Protein AF-A0A2W4HWI7-F1 (afdb_monomer)

pLDDT: mean 73.19, std 20.74, range [32.53, 96.69]

Foldseek 3Di:
DDDPPPDDDDDDDDDPDPDDDPDDDPDDPVVVVVVVVVVVQLVVQLVVLLVVLVVVLPADPLLVLLVVVQVVQDDPQKGFDALVVSCVVVVHDSVSSVVSVVSCVVSQQWPPDFDQDPVRTTMIGGRCVSSVVSVVVVQVVCCVVPNDDCPPPDD

Mean predicted aligned error: 14.04 Å

Radius of gyration: 21.58 Å; Cα contacts (8 Å, |Δi|>4): 115; chains: 1; bounding box: 58×55×55 Å

Sequence (155 aa):
MQLDGQWRYDATVEKKTGTLQKSKVDLPQRDLSHMISSKWREVMDGKHFFFKHVVKSNLTGEQLRVLMCMLTTEMDGVIGIKQREIAEMLTIPESNVSRSIKALIEAGLLSKKEEKGFDGRPIWHIDPIFGKQARDEVEAMYEKFHGKPSSDRKK

Nearest PDB structures (foldseek):
  3s2w-assembly4_H  TM=5.126E-01  e=3.117E-04  Methanosarcina mazei Go1
  5loo-assembly6_G  TM=5.672E-01  e=2.887E-03  Bacillus subtilis
  1ub9-assembly1_A-2  TM=5.078E-01  e=4.734E-03  Pyrococcus horikoshii OT3
  7dvr-assembly1_A-2  TM=4.254E-01  e=2.714E-03  Streptococcus agalactiae NEM316
  2v79-assembly1_B  TM=5.787E-01  e=2.513E-02  Bacillus subtilis

Structure (mmCIF, N/CA/C/O backbone):
data_AF-A0A2W4HWI7-F1
#
_entry.id   AF-A0A2W4HWI7-F1
#
loop_
_atom_site.group_PDB
_atom_site.id
_atom_site.type_symbol
_atom_site.label_atom_id
_atom_site.label_alt_id
_atom_site.label_comp_id
_atom_site.label_asym_id
_atom_site.label_entity_id
_atom_site.label_seq_id
_atom_site.pdbx_PDB_ins_code
_atom_site.Cartn_x
_atom_site.Cartn_y
_atom_site.Cartn_z
_atom_site.occupancy
_atom_site.B_iso_or_equiv
_atom_site.auth_seq_id
_atom_site.auth_comp_id
_atom_site.auth_asym_id
_atom_site.auth_atom_id
_atom_site.pdbx_PDB_model_num
ATOM 1 N N . MET A 1 1 ? -21.580 10.222 -41.407 1.00 33.16 1 MET A N 1
ATOM 2 C CA . MET A 1 1 ? -21.402 11.292 -40.406 1.00 33.16 1 MET A CA 1
ATOM 3 C C . MET A 1 1 ? -20.069 11.021 -39.715 1.00 33.16 1 MET A C 1
ATOM 5 O O . MET A 1 1 ? -20.002 10.147 -38.863 1.00 33.16 1 MET A O 1
ATOM 9 N N . GLN A 1 2 ? -18.990 11.620 -40.225 1.00 32.66 2 GLN A N 1
ATOM 10 C CA . GLN A 1 2 ? -17.629 11.499 -39.686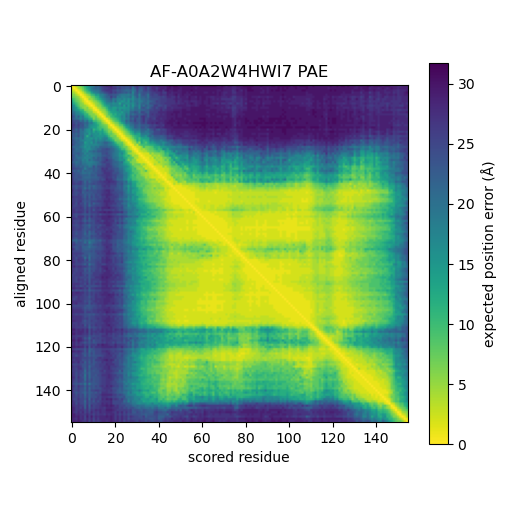 1.00 32.66 2 GLN A CA 1
ATOM 11 C C . GLN A 1 2 ? -17.470 12.518 -38.554 1.00 32.66 2 GLN A C 1
ATOM 13 O O . GLN A 1 2 ? -17.822 13.682 -38.727 1.00 32.66 2 GLN A O 1
ATOM 18 N N . LEU A 1 3 ? -17.010 12.066 -37.389 1.00 34.84 3 LEU A N 1
ATOM 19 C CA . LEU A 1 3 ? -16.646 12.930 -36.271 1.00 34.84 3 LEU A CA 1
ATOM 20 C C . LEU A 1 3 ? -15.140 13.192 -36.358 1.00 34.84 3 LEU A C 1
ATOM 22 O O . LEU A 1 3 ? -14.336 12.350 -35.959 1.00 34.84 3 LEU A O 1
ATOM 26 N N . ASP A 1 4 ? -14.774 14.351 -36.899 1.00 37.22 4 ASP A N 1
ATOM 27 C CA . ASP A 1 4 ? -13.395 14.840 -36.953 1.00 37.22 4 ASP A CA 1
ATOM 28 C C . ASP A 1 4 ? -12.964 15.288 -35.546 1.00 37.22 4 ASP A C 1
ATOM 30 O O . ASP A 1 4 ? -13.151 16.431 -35.128 1.00 37.22 4 ASP A O 1
ATOM 34 N N . GLY A 1 5 ? -12.440 14.342 -34.765 1.00 40.28 5 GLY A N 1
ATOM 35 C CA . GLY A 1 5 ? -11.990 14.548 -33.388 1.00 40.28 5 GLY A CA 1
ATOM 36 C C . GLY A 1 5 ? -10.673 15.321 -33.299 1.00 40.28 5 GLY A C 1
ATOM 37 O O . GLY A 1 5 ? -9.627 14.741 -33.009 1.00 40.28 5 GLY A O 1
ATOM 38 N N . GLN A 1 6 ? -10.717 16.634 -33.526 1.00 36.00 6 GLN A N 1
ATOM 39 C CA . GLN A 1 6 ? -9.596 17.540 -33.276 1.00 36.00 6 GLN A CA 1
ATOM 40 C C . GLN A 1 6 ? -9.607 17.969 -31.798 1.00 36.00 6 GLN A C 1
ATOM 42 O O . GLN A 1 6 ? -10.258 18.940 -31.416 1.00 36.00 6 GLN A O 1
ATOM 47 N N . TRP A 1 7 ? -8.900 17.229 -30.942 1.00 38.59 7 TRP A N 1
ATOM 48 C CA . TRP A 1 7 ? -8.742 17.585 -29.528 1.00 38.59 7 TRP A CA 1
ATOM 49 C C . TRP A 1 7 ? -7.820 18.805 -29.392 1.00 38.59 7 TRP A C 1
ATOM 51 O O . TRP A 1 7 ? -6.637 18.741 -29.723 1.00 38.59 7 TRP A O 1
ATOM 61 N N . ARG A 1 8 ? -8.366 19.931 -28.918 1.00 32.53 8 ARG A N 1
ATOM 62 C CA . ARG A 1 8 ? -7.614 21.153 -28.596 1.00 32.53 8 ARG A CA 1
ATOM 63 C C . ARG A 1 8 ? -7.339 21.192 -27.094 1.00 32.53 8 ARG A C 1
ATOM 65 O O . ARG A 1 8 ? -8.279 21.196 -26.309 1.00 32.53 8 ARG A O 1
ATOM 72 N N . TYR A 1 9 ? -6.067 21.247 -26.711 1.00 37.50 9 TYR A N 1
ATOM 73 C CA . TYR A 1 9 ? -5.649 21.548 -25.342 1.00 37.50 9 TYR A CA 1
ATOM 74 C C . TYR A 1 9 ? -5.173 23.002 -25.267 1.00 37.50 9 TYR A C 1
ATOM 76 O O . TYR A 1 9 ? -4.246 23.381 -25.981 1.00 37.50 9 TYR A O 1
ATOM 84 N N . ASP A 1 10 ? -5.783 23.799 -24.388 1.00 33.47 10 ASP A N 1
ATOM 85 C CA . ASP A 1 10 ? -5.273 25.116 -24.000 1.00 33.47 10 ASP A CA 1
ATOM 86 C C . ASP A 1 10 ? -4.319 24.935 -22.810 1.00 33.47 10 ASP A C 1
ATOM 88 O O . ASP A 1 10 ? -4.744 24.736 -21.674 1.00 33.47 10 ASP A O 1
ATOM 92 N N . ALA A 1 11 ? -3.012 24.969 -23.071 1.00 37.19 11 ALA A N 1
ATOM 93 C CA . ALA A 1 11 ? -2.002 25.022 -22.019 1.00 37.19 11 ALA A CA 1
ATOM 94 C C . ALA A 1 11 ? -1.628 26.486 -21.745 1.00 37.19 11 ALA A C 1
ATOM 96 O O . ALA A 1 11 ? -1.045 27.161 -22.596 1.00 37.19 11 ALA A O 1
ATOM 97 N N . THR A 1 12 ? -1.947 26.983 -20.550 1.00 33.75 12 THR A N 1
ATOM 98 C CA . THR A 1 12 ? -1.540 28.320 -20.100 1.00 33.75 12 THR A CA 1
ATOM 99 C C . THR A 1 12 ? -0.164 28.227 -19.446 1.00 33.75 12 THR A C 1
ATOM 101 O O . THR A 1 12 ? -0.025 27.668 -18.362 1.00 33.75 12 THR A O 1
ATOM 104 N N . VAL A 1 13 ? 0.867 28.766 -20.100 1.00 40.75 13 VAL A N 1
ATOM 105 C CA . VAL A 1 13 ? 2.207 28.908 -19.509 1.00 40.75 13 VAL A CA 1
ATOM 106 C C . VAL A 1 13 ? 2.380 30.351 -19.052 1.00 40.75 13 VAL A C 1
ATOM 108 O O . VAL A 1 13 ? 2.496 31.262 -19.871 1.00 40.75 13 VAL A O 1
ATOM 111 N N . GLU A 1 14 ? 2.399 30.565 -17.740 1.00 33.00 14 GLU A N 1
ATOM 112 C CA . GLU A 1 14 ? 2.644 31.876 -17.141 1.00 33.00 14 GLU A CA 1
ATOM 113 C C . GLU A 1 14 ? 4.160 32.127 -17.050 1.00 33.00 14 GLU A C 1
ATOM 115 O O . GLU A 1 14 ? 4.883 31.440 -16.327 1.00 33.00 14 GLU A O 1
ATOM 120 N N . LYS A 1 15 ? 4.675 33.098 -17.816 1.00 41.22 15 LYS A N 1
ATOM 121 C CA . LYS A 1 15 ? 6.062 33.572 -17.683 1.00 41.22 15 LYS A CA 1
ATOM 122 C C . LYS A 1 15 ? 6.098 34.809 -16.786 1.00 41.22 15 LYS A C 1
ATOM 124 O O . LYS A 1 15 ? 5.313 35.738 -16.968 1.00 41.22 15 LYS A O 1
ATOM 129 N N . LYS A 1 16 ? 7.060 34.837 -15.854 1.00 45.78 16 LYS A N 1
ATOM 130 C CA . LYS A 1 16 ? 7.414 35.981 -14.992 1.00 45.78 16 LYS A CA 1
ATOM 131 C C . LYS A 1 16 ? 7.967 37.154 -15.817 1.00 45.78 16 LYS A C 1
ATOM 133 O O . LYS A 1 16 ? 9.165 37.387 -15.784 1.00 45.78 16 LYS A O 1
ATOM 138 N N . THR A 1 17 ? 7.104 37.840 -16.563 1.00 44.78 17 THR A N 1
ATOM 139 C CA . THR A 1 17 ? 7.253 39.211 -17.097 1.00 44.78 17 THR A CA 1
ATOM 140 C C . THR A 1 17 ? 6.068 39.521 -18.022 1.00 44.78 17 THR A C 1
ATOM 142 O O . THR A 1 17 ? 6.206 39.626 -19.233 1.00 44.78 17 THR A O 1
ATOM 145 N N . GLY A 1 18 ? 4.870 39.631 -17.442 1.00 43.84 18 GLY A N 1
ATOM 146 C CA . GLY A 1 18 ? 3.797 40.549 -17.859 1.00 43.84 18 GLY A CA 1
ATOM 147 C C . GLY A 1 18 ? 3.446 40.743 -19.343 1.00 43.84 18 GLY A C 1
ATOM 148 O O . GLY A 1 18 ? 2.964 41.819 -19.675 1.00 43.84 18 GLY A O 1
ATOM 149 N N . THR A 1 19 ? 3.655 39.775 -20.241 1.00 37.00 19 THR A N 1
ATOM 150 C CA . THR A 1 19 ? 3.184 39.869 -21.635 1.00 37.00 19 THR A CA 1
ATOM 151 C C . THR A 1 19 ? 2.697 38.505 -22.124 1.00 37.00 19 THR A C 1
ATOM 153 O O . THR A 1 19 ? 3.481 37.581 -22.330 1.00 37.00 19 THR A O 1
ATOM 156 N N . LEU A 1 20 ? 1.378 38.375 -22.297 1.00 37.22 20 LEU A N 1
ATOM 157 C CA . LEU A 1 20 ? 0.714 37.193 -22.851 1.00 37.22 20 LEU A CA 1
ATOM 158 C C . LEU A 1 20 ? 0.946 37.122 -24.369 1.00 37.22 20 LEU A C 1
ATOM 160 O O . LEU A 1 20 ? 0.283 37.814 -25.138 1.00 37.22 20 LEU A O 1
ATOM 164 N N . GLN A 1 21 ? 1.848 36.246 -24.812 1.00 37.44 21 GLN A N 1
ATOM 165 C CA . GLN A 1 21 ? 1.889 35.781 -26.200 1.00 37.44 21 GLN A CA 1
ATOM 166 C C . GLN A 1 21 ? 1.320 34.362 -26.273 1.00 37.44 21 GLN A C 1
ATOM 168 O O . GLN A 1 21 ? 1.911 33.415 -25.759 1.00 37.44 21 GLN A O 1
ATOM 173 N N . LYS A 1 22 ? 0.169 34.208 -26.938 1.00 38.44 22 LYS A N 1
ATOM 174 C CA . LYS A 1 22 ? -0.357 32.900 -27.347 1.00 38.44 22 LYS A CA 1
ATOM 175 C C . LYS A 1 22 ? 0.466 32.396 -28.535 1.00 38.44 22 LYS A C 1
ATOM 177 O O . LYS A 1 22 ? 0.146 32.700 -29.681 1.00 38.44 22 LYS A O 1
ATOM 182 N N . SER A 1 23 ? 1.535 31.650 -28.279 1.00 39.84 23 SER A N 1
ATOM 183 C CA . SER A 1 23 ? 2.237 30.913 -29.333 1.00 39.84 23 SER A CA 1
ATOM 184 C C . SER A 1 23 ? 1.520 29.590 -29.592 1.00 39.84 23 SER A C 1
ATOM 186 O O . SER A 1 23 ? 1.448 28.729 -28.717 1.00 39.84 23 SER A O 1
ATOM 188 N N . LYS A 1 24 ? 0.979 29.453 -30.802 1.00 40.06 24 LYS A N 1
ATOM 189 C CA . LYS A 1 24 ? 0.305 28.259 -31.312 1.00 40.06 24 LYS A CA 1
ATOM 190 C C . LYS A 1 24 ? 1.381 27.235 -31.686 1.00 40.06 24 LYS A C 1
ATOM 192 O O . LYS A 1 24 ? 2.076 27.418 -32.679 1.00 40.06 24 LYS A O 1
ATOM 197 N N . VAL A 1 25 ? 1.588 26.228 -30.843 1.00 46.06 25 VAL A N 1
ATOM 198 C CA . VAL A 1 25 ? 2.539 25.143 -31.117 1.00 46.06 25 VAL A CA 1
ATOM 199 C C . VAL A 1 25 ? 1.748 23.977 -31.704 1.00 46.06 25 VAL A C 1
ATOM 201 O O . VAL A 1 25 ? 1.085 23.249 -30.971 1.00 46.06 25 VAL A O 1
ATOM 204 N N . ASP A 1 26 ? 1.786 23.826 -33.028 1.00 45.47 26 ASP A N 1
ATOM 205 C CA . ASP A 1 26 ? 1.240 22.654 -33.717 1.00 45.47 26 ASP A CA 1
ATOM 206 C C . ASP A 1 26 ? 2.212 21.478 -33.531 1.00 45.47 26 ASP A C 1
ATOM 208 O O . ASP A 1 26 ? 3.169 21.304 -34.285 1.00 45.47 26 ASP A O 1
ATOM 212 N N . LEU A 1 27 ? 1.995 20.686 -32.478 1.00 45.41 27 LEU A N 1
ATOM 213 C CA . LEU A 1 27 ? 2.684 19.409 -32.293 1.00 45.41 27 LEU A CA 1
ATOM 214 C C . LEU A 1 27 ? 2.060 18.362 -33.232 1.00 45.41 27 LEU A C 1
ATOM 216 O O . LEU A 1 27 ? 0.844 18.149 -33.180 1.00 45.41 27 LEU A O 1
ATOM 220 N N . PRO A 1 28 ? 2.847 17.689 -34.090 1.00 48.38 28 PRO A N 1
ATOM 221 C CA . PRO A 1 28 ? 2.316 16.697 -35.012 1.00 48.38 28 PRO A CA 1
ATOM 222 C C . PRO A 1 28 ? 1.719 15.512 -34.240 1.00 48.38 28 PRO A C 1
ATOM 224 O O . PRO A 1 28 ? 2.315 14.974 -33.313 1.00 48.38 28 PRO A O 1
ATOM 227 N N . GLN A 1 29 ? 0.537 15.059 -34.659 1.00 52.00 29 GLN A N 1
ATOM 228 C CA . GLN A 1 29 ? -0.279 14.036 -33.983 1.00 52.00 29 GLN A CA 1
ATOM 229 C C . GLN A 1 29 ? 0.453 12.698 -33.716 1.00 52.00 29 GLN A C 1
ATOM 231 O O . GLN A 1 29 ? 0.077 11.956 -32.808 1.00 52.00 29 GLN A O 1
ATOM 236 N N . ARG A 1 30 ? 1.534 12.406 -34.458 1.00 46.91 30 ARG A N 1
ATOM 237 C CA . ARG A 1 30 ? 2.420 11.251 -34.219 1.00 46.91 30 ARG A CA 1
ATOM 238 C C . ARG A 1 30 ? 3.203 11.360 -32.904 1.00 46.91 30 ARG A C 1
ATOM 240 O O . ARG A 1 30 ? 3.322 10.354 -32.210 1.00 46.91 30 ARG A O 1
ATOM 247 N N . ASP A 1 31 ? 3.657 12.553 -32.525 1.00 55.84 31 ASP A N 1
ATOM 248 C CA . ASP A 1 31 ? 4.412 12.764 -31.281 1.00 55.84 31 ASP A CA 1
ATOM 249 C C . ASP A 1 31 ? 3.521 12.614 -30.047 1.00 55.84 31 ASP A C 1
ATOM 251 O O . ASP A 1 31 ? 3.928 12.016 -29.052 1.00 55.84 31 ASP A O 1
ATOM 255 N N . LEU A 1 32 ? 2.262 13.056 -30.131 1.00 52.12 32 LEU A N 1
ATOM 256 C CA . LEU A 1 32 ? 1.283 12.847 -29.063 1.00 52.12 32 LEU A CA 1
ATOM 257 C C . LEU A 1 32 ? 0.966 11.360 -28.877 1.00 52.12 32 LEU A C 1
ATOM 259 O O . LEU A 1 32 ? 0.907 10.892 -27.746 1.00 52.12 32 LEU A O 1
ATOM 263 N N . SER A 1 33 ? 0.823 10.595 -29.964 1.00 57.16 33 SER A N 1
ATOM 264 C CA . SER A 1 33 ? 0.572 9.150 -29.880 1.00 57.16 33 SER A CA 1
ATOM 265 C C . SER A 1 33 ? 1.745 8.389 -29.254 1.00 57.16 33 SER A C 1
ATOM 267 O O . SER A 1 33 ? 1.524 7.481 -28.453 1.00 57.16 33 SER A O 1
ATOM 269 N N . HIS A 1 34 ? 2.985 8.757 -29.588 1.00 58.22 34 HIS A N 1
ATOM 270 C CA . HIS A 1 34 ? 4.178 8.157 -28.988 1.00 58.22 34 HIS A CA 1
ATOM 271 C C . HIS A 1 34 ? 4.334 8.537 -27.513 1.00 58.22 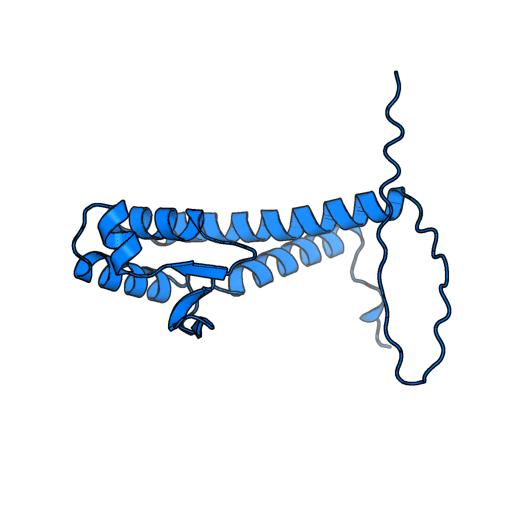34 HIS 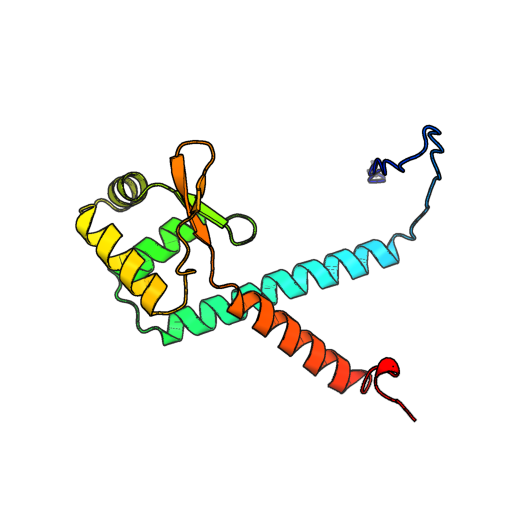A C 1
ATOM 273 O O . HIS A 1 34 ? 4.606 7.663 -26.695 1.00 58.22 34 HIS A O 1
ATOM 279 N N . MET A 1 35 ? 4.098 9.803 -27.162 1.00 55.66 35 MET A N 1
ATOM 280 C CA . MET A 1 35 ? 4.168 10.293 -25.783 1.00 55.66 35 MET A CA 1
ATOM 281 C C . MET A 1 35 ? 3.068 9.700 -24.892 1.00 55.66 35 MET A C 1
ATOM 283 O O . MET A 1 35 ? 3.300 9.363 -23.733 1.00 55.66 35 MET A O 1
ATOM 287 N N . ILE A 1 36 ? 1.862 9.531 -25.435 1.00 60.62 36 ILE A N 1
ATOM 288 C CA . ILE A 1 36 ? 0.765 8.845 -24.752 1.00 60.62 36 ILE A CA 1
ATOM 289 C C . ILE A 1 36 ? 1.134 7.364 -24.583 1.00 60.62 36 ILE A C 1
ATOM 291 O O . ILE A 1 36 ? 1.060 6.842 -23.474 1.00 60.62 36 ILE A O 1
ATOM 295 N N . SER A 1 37 ? 1.621 6.698 -25.635 1.00 62.81 37 SER A N 1
ATOM 296 C CA . SER A 1 37 ? 2.030 5.289 -25.565 1.00 62.81 37 SER A CA 1
ATOM 297 C C . SER A 1 37 ? 3.187 5.029 -24.596 1.00 62.81 37 SER A C 1
ATOM 299 O O . SER A 1 37 ? 3.201 3.962 -23.980 1.00 62.81 37 SER A O 1
ATOM 301 N N . SER A 1 38 ? 4.154 5.940 -24.470 1.00 64.00 38 SER A N 1
ATOM 302 C CA . SER A 1 38 ? 5.269 5.792 -23.529 1.00 64.00 38 SER A CA 1
ATOM 303 C C . SER A 1 38 ? 4.808 5.992 -22.088 1.00 64.00 38 SER A C 1
ATOM 305 O O . SER A 1 38 ? 5.132 5.172 -21.232 1.00 64.00 38 SER A O 1
ATOM 307 N N . LYS A 1 39 ? 3.964 7.000 -21.834 1.00 61.47 39 LYS A N 1
ATOM 308 C CA . LYS A 1 39 ? 3.393 7.254 -20.506 1.00 61.47 39 LYS A CA 1
ATOM 309 C C . LYS A 1 39 ? 2.499 6.106 -20.026 1.00 61.47 39 LYS A C 1
ATOM 311 O O . LYS A 1 39 ? 2.605 5.691 -18.877 1.00 61.47 39 LYS A O 1
ATOM 316 N N . TRP A 1 40 ? 1.651 5.552 -20.897 1.00 62.25 40 TRP A N 1
ATOM 317 C CA . TRP A 1 40 ? 0.833 4.381 -20.549 1.00 62.25 40 TRP A CA 1
ATOM 318 C C . TRP A 1 40 ? 1.679 3.137 -20.275 1.00 62.25 40 TRP A C 1
ATOM 320 O O . TRP A 1 40 ? 1.314 2.342 -19.414 1.00 62.25 40 TRP A O 1
ATOM 330 N N . ARG A 1 41 ? 2.811 2.976 -20.968 1.00 62.66 41 ARG A N 1
ATOM 331 C CA . ARG A 1 41 ? 3.737 1.864 -20.736 1.00 62.66 41 ARG A CA 1
ATOM 332 C C . ARG A 1 41 ? 4.409 1.970 -19.366 1.00 62.66 41 ARG A C 1
ATOM 334 O O . ARG A 1 41 ? 4.316 1.024 -18.600 1.00 62.66 41 ARG A O 1
ATOM 341 N N . GLU A 1 42 ? 4.945 3.137 -19.007 1.00 65.00 42 GLU A N 1
ATOM 342 C CA . GLU A 1 42 ? 5.560 3.369 -17.686 1.00 65.00 42 GLU A CA 1
ATOM 343 C C . GLU A 1 42 ? 4.578 3.094 -16.529 1.00 65.00 42 GLU A C 1
ATOM 345 O O . GLU A 1 42 ? 4.921 2.419 -15.556 1.00 65.00 42 GLU A O 1
ATOM 350 N N . VAL A 1 43 ? 3.325 3.550 -16.659 1.00 64.81 43 VAL A N 1
ATOM 351 C CA . VAL A 1 43 ? 2.271 3.302 -15.658 1.00 64.81 43 VAL A CA 1
ATOM 352 C C . VAL A 1 43 ? 1.928 1.811 -15.550 1.00 64.81 43 VAL A C 1
ATOM 354 O O . VAL A 1 43 ? 1.753 1.296 -14.444 1.00 64.81 43 VAL A O 1
ATOM 357 N N . MET A 1 44 ? 1.821 1.101 -16.676 1.00 69.69 44 MET A N 1
ATOM 358 C CA . MET A 1 44 ? 1.475 -0.327 -16.686 1.00 69.69 44 MET A CA 1
ATOM 359 C C . MET A 1 44 ? 2.627 -1.212 -16.196 1.00 69.69 44 MET A C 1
ATOM 361 O O . MET A 1 44 ? 2.376 -2.177 -15.470 1.00 69.69 44 MET A O 1
ATOM 365 N N . ASP A 1 45 ? 3.871 -0.853 -16.506 1.00 75.25 45 ASP A N 1
ATOM 366 C CA . ASP A 1 45 ? 5.063 -1.565 -16.041 1.00 75.25 45 ASP A CA 1
ATOM 367 C C . ASP A 1 45 ? 5.225 -1.403 -14.519 1.00 75.25 45 ASP A C 1
ATOM 369 O O . ASP A 1 45 ? 5.455 -2.384 -13.808 1.00 75.25 45 ASP A O 1
ATOM 373 N N . GLY A 1 46 ? 4.958 -0.211 -13.969 1.00 75.44 46 GLY A N 1
ATOM 374 C CA . GLY A 1 46 ? 4.923 0.003 -12.514 1.00 75.44 46 GLY A CA 1
ATOM 375 C C . GLY A 1 46 ? 3.905 -0.895 -11.807 1.00 75.44 46 GLY A C 1
ATOM 376 O O . GLY A 1 46 ? 4.215 -1.522 -10.788 1.00 75.44 46 GLY A O 1
ATOM 377 N N . LYS A 1 47 ? 2.706 -1.039 -12.387 1.00 79.56 47 LYS A N 1
ATOM 378 C CA . LYS A 1 47 ? 1.679 -1.963 -11.878 1.00 79.56 47 LYS A CA 1
ATOM 379 C C . LYS A 1 47 ? 2.123 -3.423 -11.983 1.00 79.56 47 LYS A C 1
ATOM 381 O O . LYS A 1 47 ? 1.849 -4.199 -11.068 1.00 79.56 47 LYS A O 1
ATOM 386 N N . HIS A 1 48 ? 2.837 -3.805 -13.044 1.00 83.81 48 HIS A N 1
ATOM 387 C CA . HIS A 1 48 ? 3.381 -5.157 -13.182 1.00 83.81 48 HIS A CA 1
ATOM 388 C C . HIS A 1 48 ? 4.336 -5.506 -12.031 1.00 83.81 48 HIS A C 1
ATOM 390 O O . HIS A 1 48 ? 4.156 -6.539 -11.377 1.00 83.81 48 HIS A O 1
ATOM 396 N N . PHE A 1 49 ? 5.309 -4.638 -11.737 1.00 86.44 49 PHE A N 1
ATOM 397 C CA . PHE A 1 49 ? 6.242 -4.840 -10.622 1.00 86.44 49 PHE A CA 1
ATOM 398 C C . PHE A 1 49 ? 5.534 -4.909 -9.275 1.00 86.44 49 PHE A C 1
ATOM 400 O O . PHE A 1 49 ? 5.817 -5.810 -8.480 1.00 86.44 49 PHE A O 1
ATOM 407 N N . PHE A 1 50 ? 4.571 -4.016 -9.059 1.00 89.62 50 PHE A N 1
ATOM 408 C CA . PHE A 1 50 ? 3.749 -4.007 -7.859 1.00 89.62 50 PHE A CA 1
ATOM 409 C C . PHE A 1 50 ? 3.021 -5.346 -7.656 1.00 89.62 50 PHE A 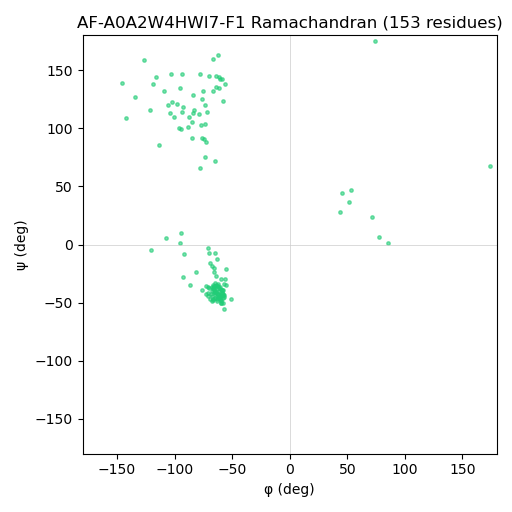C 1
ATOM 411 O O . PHE A 1 50 ? 3.220 -6.003 -6.635 1.00 89.62 50 PHE A O 1
ATOM 418 N N . PHE A 1 51 ? 2.243 -5.823 -8.635 1.00 90.12 51 PHE A N 1
ATOM 419 C CA . PHE A 1 51 ? 1.500 -7.084 -8.486 1.00 90.12 51 PHE A CA 1
ATOM 420 C C . PHE A 1 51 ? 2.420 -8.303 -8.388 1.00 90.12 51 PHE A C 1
ATOM 422 O O . PHE A 1 51 ? 2.139 -9.237 -7.633 1.00 90.12 51 PHE A O 1
ATOM 429 N N . LYS A 1 52 ? 3.555 -8.289 -9.093 1.00 90.56 52 LYS A N 1
ATOM 430 C CA . LYS A 1 52 ? 4.588 -9.320 -8.946 1.00 90.56 52 LYS A CA 1
ATOM 431 C C . LYS A 1 52 ? 5.137 -9.364 -7.520 1.00 90.56 52 LYS A C 1
ATOM 433 O O . LYS A 1 52 ? 5.429 -10.451 -7.021 1.00 90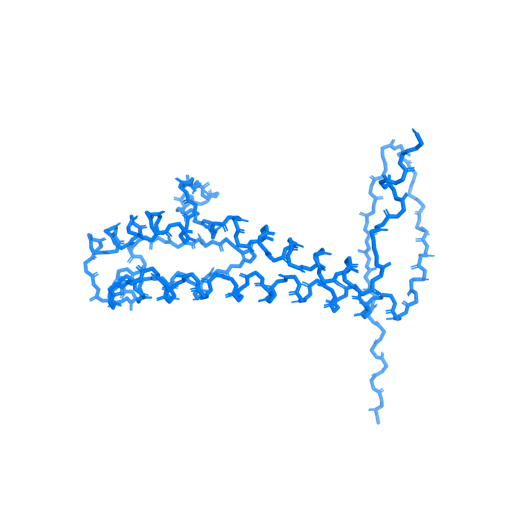.56 52 LYS A O 1
ATOM 438 N N . HIS A 1 53 ? 5.276 -8.212 -6.867 1.00 92.62 53 HIS A N 1
ATOM 439 C CA . HIS A 1 53 ? 5.681 -8.129 -5.466 1.00 92.62 53 HIS A CA 1
ATOM 440 C C . HIS A 1 53 ? 4.575 -8.615 -4.529 1.00 92.62 53 HIS A C 1
ATOM 442 O O . HIS A 1 53 ? 4.857 -9.460 -3.689 1.00 92.62 53 HIS A O 1
ATOM 448 N N . VAL A 1 54 ? 3.317 -8.214 -4.750 1.00 92.94 54 VAL A N 1
ATOM 449 C CA . VAL A 1 54 ? 2.148 -8.697 -3.981 1.00 92.94 54 VAL A CA 1
ATOM 450 C C . VAL A 1 54 ? 2.102 -10.225 -3.922 1.00 92.94 54 VAL A C 1
ATOM 452 O O . VAL A 1 54 ? 1.941 -10.795 -2.844 1.00 92.94 54 VAL A O 1
ATOM 455 N N . VAL A 1 55 ? 2.297 -10.899 -5.061 1.00 91.69 55 VAL A N 1
ATOM 456 C CA . VAL A 1 55 ? 2.314 -12.372 -5.131 1.00 91.69 55 VAL A CA 1
ATOM 457 C C . VAL A 1 55 ? 3.456 -12.970 -4.299 1.00 91.69 55 VAL A C 1
ATOM 459 O O . VAL A 1 55 ? 3.297 -14.037 -3.709 1.00 91.69 55 VAL A O 1
ATOM 462 N N . LYS A 1 56 ? 4.602 -12.287 -4.211 1.00 93.00 56 LYS A N 1
ATOM 463 C CA . LYS A 1 56 ? 5.766 -12.726 -3.424 1.00 93.00 56 LYS A CA 1
ATOM 464 C C . LYS A 1 56 ? 5.655 -12.403 -1.935 1.00 93.00 56 LYS A C 1
ATOM 466 O O . LYS A 1 56 ? 6.304 -13.073 -1.138 1.00 93.00 56 LYS A O 1
ATOM 471 N N . SER A 1 57 ? 4.853 -11.411 -1.553 1.00 90.25 57 SER A N 1
ATOM 472 C CA . SER A 1 57 ? 4.709 -10.954 -0.166 1.00 90.25 57 SER A CA 1
ATOM 473 C C . SER A 1 57 ? 3.968 -11.940 0.749 1.00 90.25 57 SER A C 1
ATOM 475 O O . SER A 1 57 ? 3.853 -11.662 1.938 1.00 90.25 57 SER A O 1
ATOM 477 N N . ASN A 1 58 ? 3.477 -13.074 0.225 1.00 91.62 58 ASN A N 1
ATOM 478 C CA . ASN A 1 58 ? 2.764 -14.123 0.969 1.00 91.62 58 ASN A CA 1
ATOM 479 C C . ASN A 1 58 ? 1.695 -13.562 1.929 1.00 91.62 58 ASN A C 1
ATOM 481 O O . ASN A 1 58 ? 1.611 -13.947 3.096 1.00 91.62 58 ASN A O 1
ATOM 485 N N . LEU A 1 59 ? 0.915 -12.597 1.432 1.00 93.69 59 LEU A N 1
ATOM 486 C CA . LEU A 1 59 ? -0.115 -11.922 2.212 1.00 93.69 59 LEU A CA 1
ATOM 487 C C . LEU A 1 59 ? -1.206 -12.907 2.635 1.00 93.69 59 LEU A C 1
ATOM 489 O O . LEU A 1 59 ? -1.603 -13.791 1.870 1.00 93.69 59 LEU A O 1
ATOM 493 N N . THR A 1 60 ? -1.758 -12.710 3.828 1.00 96.12 60 THR A N 1
ATOM 494 C CA . THR A 1 60 ? -2.967 -13.432 4.233 1.00 96.12 60 THR A CA 1
ATOM 495 C C . THR A 1 60 ? -4.159 -12.993 3.381 1.00 96.12 60 THR A C 1
ATOM 497 O O . THR A 1 60 ? -4.180 -11.894 2.820 1.00 96.12 60 THR A O 1
ATOM 500 N N . GLY A 1 61 ? -5.206 -13.821 3.320 1.00 94.69 61 GLY A N 1
ATOM 501 C CA . GLY A 1 61 ? -6.429 -13.462 2.594 1.00 94.69 61 GLY A CA 1
ATOM 502 C C . GLY A 1 61 ? -7.062 -12.156 3.090 1.00 94.69 61 GLY A C 1
ATOM 503 O O . GLY A 1 61 ? -7.593 -11.389 2.293 1.00 94.69 61 GLY A O 1
ATOM 504 N N . GLU A 1 62 ? -6.963 -11.860 4.389 1.00 96.19 62 GLU A N 1
ATOM 505 C CA . GLU A 1 62 ? -7.453 -10.599 4.961 1.00 96.19 62 GLU A CA 1
ATOM 506 C C . GLU A 1 62 ? -6.605 -9.401 4.515 1.00 96.19 62 GLU A C 1
ATOM 508 O O . GLU A 1 62 ? -7.157 -8.411 4.034 1.00 96.19 62 GLU A O 1
ATOM 513 N N . GLN A 1 63 ? -5.275 -9.514 4.584 1.00 96.56 63 GLN A N 1
ATOM 514 C CA . GLN A 1 63 ? -4.355 -8.471 4.120 1.00 96.56 63 GLN A CA 1
ATOM 515 C C . GLN A 1 63 ? -4.556 -8.169 2.633 1.00 96.56 63 GLN A C 1
ATOM 517 O O . GLN A 1 63 ? -4.590 -7.006 2.236 1.00 96.56 63 GLN A O 1
ATOM 522 N N . LEU A 1 64 ? -4.750 -9.210 1.816 1.00 96.00 64 LEU A N 1
ATOM 523 C CA . LEU A 1 64 ? -5.032 -9.066 0.392 1.00 96.00 64 LEU A CA 1
ATOM 524 C C . LEU A 1 64 ? -6.384 -8.383 0.144 1.00 96.00 64 LEU A C 1
ATOM 526 O O . LEU A 1 64 ? -6.472 -7.521 -0.726 1.00 96.00 64 LEU A O 1
ATOM 530 N N . ARG A 1 65 ? -7.433 -8.713 0.911 1.00 96.38 65 ARG A N 1
ATOM 531 C CA . ARG A 1 65 ? -8.736 -8.029 0.809 1.00 96.38 65 ARG A CA 1
ATOM 532 C C . ARG A 1 65 ? -8.624 -6.546 1.156 1.00 96.38 65 ARG A C 1
ATOM 534 O O . ARG A 1 65 ? -9.187 -5.723 0.437 1.00 96.38 65 ARG A O 1
ATOM 541 N N . VAL A 1 66 ? -7.881 -6.207 2.212 1.00 96.12 66 VAL A N 1
ATOM 542 C CA . VAL A 1 66 ? -7.601 -4.812 2.589 1.00 96.12 66 VAL A CA 1
ATOM 543 C C . VAL A 1 66 ? -6.832 -4.099 1.481 1.00 96.12 66 VAL A C 1
ATOM 545 O O . VAL A 1 66 ? -7.243 -3.017 1.069 1.00 96.12 66 VAL A O 1
ATOM 548 N N . LEU A 1 67 ? -5.789 -4.726 0.932 1.00 95.31 67 LEU A N 1
ATOM 549 C CA . LEU A 1 67 ? -5.025 -4.171 -0.184 1.00 95.31 67 LEU A CA 1
ATOM 550 C C . LEU A 1 67 ? -5.907 -3.899 -1.406 1.00 95.31 67 LEU A C 1
ATOM 552 O O . LEU A 1 67 ? -5.891 -2.797 -1.942 1.00 95.31 67 LEU A O 1
ATOM 556 N N . MET A 1 68 ? -6.699 -4.884 -1.834 1.00 94.38 68 MET A N 1
ATOM 557 C CA . MET A 1 68 ? -7.583 -4.732 -2.991 1.00 94.38 68 MET A CA 1
ATOM 558 C C . MET A 1 68 ? -8.614 -3.631 -2.760 1.00 94.38 68 MET A C 1
ATOM 560 O O . MET A 1 68 ? -8.854 -2.830 -3.655 1.00 94.38 68 MET A O 1
ATOM 564 N N . CYS A 1 69 ? -9.170 -3.541 -1.550 1.00 94.44 69 CYS A N 1
ATOM 565 C CA . CYS A 1 69 ? -10.077 -2.463 -1.178 1.00 94.44 69 CYS A CA 1
ATOM 566 C C . CYS A 1 69 ? -9.403 -1.088 -1.307 1.00 94.44 69 CYS A C 1
ATOM 568 O O . CYS A 1 69 ? -9.940 -0.210 -1.976 1.00 94.44 69 CYS A O 1
ATOM 570 N N . MET A 1 70 ? -8.192 -0.920 -0.770 1.00 92.56 70 MET A N 1
ATOM 571 C CA . MET A 1 70 ? -7.420 0.320 -0.912 1.00 92.56 70 MET A CA 1
ATOM 572 C C . MET A 1 70 ? -7.168 0.686 -2.385 1.00 92.56 70 MET A C 1
ATOM 574 O O . MET A 1 70 ? -7.385 1.834 -2.775 1.00 92.56 70 MET A O 1
ATOM 578 N N . LEU A 1 71 ? -6.804 -0.295 -3.218 1.00 90.94 71 LEU A N 1
ATOM 579 C CA . LEU A 1 71 ? -6.545 -0.098 -4.650 1.00 90.94 71 LEU A CA 1
ATOM 580 C C . LEU A 1 71 ? -7.786 0.313 -5.455 1.00 90.94 71 LEU A C 1
ATOM 582 O O . LEU A 1 71 ? -7.640 0.952 -6.491 1.00 90.94 71 LEU A O 1
ATOM 586 N N . THR A 1 72 ? -9.006 0.014 -4.997 1.00 88.75 72 THR A N 1
ATOM 587 C CA . THR A 1 72 ? -10.222 0.513 -5.680 1.00 88.75 72 THR A CA 1
ATOM 588 C C . THR A 1 72 ? -10.398 2.028 -5.577 1.00 88.75 72 THR A C 1
ATOM 590 O O . THR A 1 72 ? -11.126 2.613 -6.374 1.00 88.75 72 THR A O 1
ATOM 593 N N . THR A 1 73 ? -9.721 2.660 -4.615 1.00 86.12 73 THR A N 1
ATOM 594 C CA . THR A 1 73 ? -9.739 4.115 -4.391 1.00 86.12 73 THR A CA 1
ATOM 595 C C . THR A 1 73 ? -8.434 4.801 -4.792 1.00 86.12 73 THR 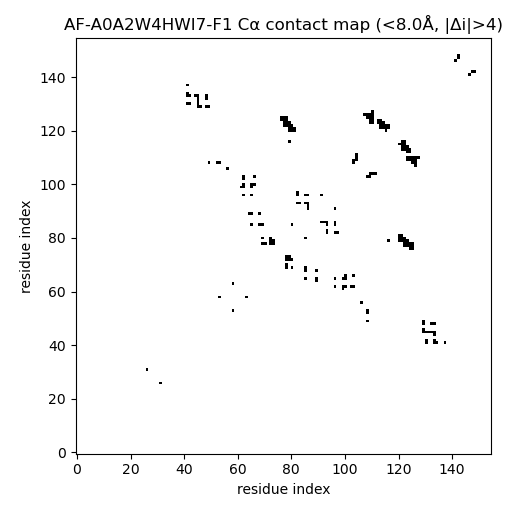A C 1
ATOM 597 O O . THR A 1 73 ? -8.259 5.990 -4.536 1.00 86.12 73 THR A O 1
ATOM 600 N N . GLU A 1 74 ? -7.505 4.050 -5.385 1.00 87.81 74 GLU A N 1
ATOM 601 C CA . GLU A 1 74 ? -6.194 4.544 -5.790 1.00 87.81 74 GLU A CA 1
ATOM 602 C C . GLU A 1 74 ? -6.294 5.411 -7.050 1.00 87.81 74 GLU A C 1
ATOM 604 O O . GLU A 1 74 ? -6.912 5.013 -8.041 1.00 87.81 74 GLU A O 1
ATOM 609 N N . MET A 1 75 ? -5.662 6.586 -7.014 1.00 79.81 75 MET A N 1
ATOM 610 C CA . MET A 1 75 ? -5.415 7.417 -8.192 1.00 79.81 75 MET A CA 1
ATOM 611 C C . MET A 1 75 ? -3.969 7.921 -8.196 1.00 79.81 75 MET A C 1
ATOM 613 O O . MET A 1 75 ? -3.519 8.529 -7.227 1.00 79.81 75 MET A O 1
ATOM 617 N N . ASP A 1 76 ? -3.257 7.700 -9.304 1.00 78.81 76 ASP A N 1
ATOM 618 C CA . ASP A 1 76 ? -1.864 8.122 -9.526 1.00 78.81 76 ASP A CA 1
ATOM 619 C C . ASP A 1 76 ? -0.877 7.712 -8.406 1.00 78.81 76 ASP A C 1
ATOM 621 O O . ASP A 1 76 ? 0.063 8.430 -8.068 1.00 78.81 76 ASP A O 1
ATOM 625 N N . GLY A 1 77 ? -1.078 6.529 -7.831 1.00 80.25 77 GLY A N 1
ATOM 626 C CA . GLY A 1 77 ? -0.302 5.939 -6.740 1.00 80.25 77 GLY A CA 1
ATOM 627 C C . GLY A 1 77 ? -0.744 6.375 -5.342 1.00 80.25 77 GLY A C 1
ATOM 628 O O . GLY A 1 77 ? -0.140 5.935 -4.358 1.00 80.25 77 GLY A O 1
ATOM 629 N N . VAL A 1 78 ? -1.782 7.210 -5.245 1.00 82.94 78 VAL A N 1
ATOM 630 C CA . VAL A 1 78 ? -2.261 7.826 -4.004 1.00 82.94 78 VAL A CA 1
ATOM 631 C C . VAL A 1 78 ? -3.595 7.214 -3.587 1.00 82.94 78 VAL A C 1
ATOM 633 O O . VAL A 1 78 ? -4.526 7.110 -4.381 1.00 82.94 78 VAL A O 1
ATOM 636 N N . ILE A 1 79 ? -3.706 6.832 -2.317 1.00 86.12 79 ILE A N 1
ATOM 637 C CA . ILE A 1 79 ? -4.889 6.198 -1.729 1.00 86.12 79 ILE A CA 1
ATOM 638 C C . ILE A 1 79 ? -5.383 7.060 -0.565 1.00 86.12 79 ILE A C 1
ATOM 640 O O . ILE A 1 79 ? -4.704 7.188 0.454 1.00 86.12 79 ILE A O 1
ATOM 644 N N . GLY A 1 80 ? -6.588 7.616 -0.688 1.00 86.75 80 GLY A N 1
ATOM 645 C CA . GLY A 1 80 ? -7.222 8.433 0.350 1.00 86.75 80 GLY A CA 1
ATOM 646 C C . GLY A 1 80 ? -8.469 7.767 0.924 1.00 86.75 80 GLY A C 1
ATOM 647 O O . GLY A 1 80 ? -9.577 8.063 0.484 1.00 86.75 80 GLY A O 1
ATOM 648 N N . ILE A 1 81 ? -8.308 6.890 1.918 1.00 89.12 81 ILE A N 1
ATOM 649 C CA . ILE A 1 81 ? -9.432 6.172 2.539 1.00 89.12 81 ILE A CA 1
ATOM 650 C C . ILE A 1 81 ? -9.204 5.923 4.034 1.00 89.12 81 ILE A C 1
ATOM 652 O O . ILE A 1 81 ? -8.096 5.585 4.462 1.00 89.12 81 ILE A O 1
ATOM 656 N N . LYS A 1 82 ? -10.248 6.092 4.856 1.00 90.56 82 LYS A N 1
ATOM 657 C CA . LYS A 1 82 ? -10.168 5.873 6.310 1.00 90.56 82 LYS A CA 1
ATOM 658 C C . LYS A 1 82 ? -10.217 4.379 6.640 1.00 90.56 82 LYS A C 1
ATOM 660 O O . LYS A 1 82 ? -10.954 3.619 6.020 1.00 90.56 82 LYS A O 1
ATOM 665 N N . GLN A 1 83 ? -9.517 3.969 7.701 1.00 91.88 83 GLN A N 1
ATOM 666 C CA . GLN A 1 83 ? -9.528 2.571 8.166 1.00 91.88 83 GLN A CA 1
ATOM 667 C C . GLN A 1 83 ? -10.941 2.090 8.517 1.00 91.88 83 GLN A C 1
ATOM 669 O O . GLN A 1 83 ? -11.320 0.979 8.156 1.00 91.88 83 GLN A O 1
ATOM 674 N N . ARG A 1 84 ? -11.746 2.959 9.135 1.00 92.25 84 ARG A N 1
ATOM 675 C CA . ARG A 1 84 ? -13.166 2.710 9.389 1.00 92.25 84 ARG A CA 1
ATOM 676 C C . ARG A 1 84 ? -13.979 2.449 8.114 1.00 92.25 84 ARG A C 1
ATOM 678 O O . ARG A 1 84 ? -14.794 1.537 8.110 1.00 92.25 84 ARG A O 1
ATOM 685 N N . GLU A 1 85 ? -13.746 3.199 7.035 1.00 92.88 85 GLU A N 1
ATOM 686 C CA . GLU A 1 85 ? -14.449 2.987 5.756 1.00 92.88 85 GLU A CA 1
ATOM 687 C C . GLU A 1 85 ? -14.079 1.614 5.163 1.00 92.88 85 GLU A C 1
ATOM 689 O O . GLU A 1 85 ? -14.952 0.876 4.710 1.00 92.88 85 GLU A O 1
ATOM 694 N N . ILE A 1 86 ? -12.802 1.213 5.249 1.00 94.50 86 ILE A N 1
ATOM 695 C CA . ILE A 1 86 ? -12.356 -0.137 4.860 1.00 94.50 86 ILE A CA 1
ATOM 696 C C . ILE A 1 86 ? -13.040 -1.213 5.718 1.00 94.50 86 ILE A C 1
ATOM 698 O O . ILE A 1 86 ? -13.506 -2.225 5.192 1.00 94.50 86 ILE A O 1
ATOM 702 N N . ALA A 1 87 ? -13.100 -1.006 7.035 1.00 96.19 87 ALA A N 1
ATOM 703 C CA . ALA A 1 87 ? -13.710 -1.939 7.980 1.00 96.19 87 ALA A CA 1
ATOM 704 C C . ALA A 1 87 ? -15.198 -2.164 7.668 1.00 96.19 87 ALA A C 1
ATOM 706 O O . ALA A 1 87 ? -15.654 -3.309 7.624 1.00 96.19 87 ALA A O 1
ATOM 707 N N . GLU A 1 88 ? -15.927 -1.082 7.381 1.00 95.19 88 GLU A N 1
ATOM 708 C CA . GLU A 1 88 ? -17.336 -1.111 6.980 1.00 95.19 88 GLU A CA 1
ATOM 709 C C . GLU A 1 88 ? -17.519 -1.857 5.646 1.00 95.19 88 GLU A C 1
ATOM 711 O O . GLU A 1 88 ? -18.322 -2.789 5.574 1.00 95.19 88 GLU A O 1
ATOM 716 N N . MET A 1 89 ? -16.718 -1.543 4.620 1.00 94.69 89 MET A N 1
ATOM 717 C CA . MET A 1 89 ? -16.809 -2.204 3.309 1.00 94.69 89 MET A CA 1
ATOM 718 C C . MET A 1 89 ? -16.466 -3.696 3.342 1.00 94.69 89 MET A C 1
ATOM 720 O O . MET A 1 89 ? -17.053 -4.486 2.604 1.00 94.69 89 MET A O 1
ATOM 724 N N . LEU A 1 90 ? -15.503 -4.100 4.173 1.00 95.50 90 LEU A N 1
ATOM 725 C CA . LEU A 1 90 ? -15.072 -5.497 4.269 1.00 95.50 90 LEU A CA 1
ATOM 726 C C . LEU A 1 90 ? -15.828 -6.294 5.338 1.00 95.50 90 LEU A C 1
ATOM 728 O O . LEU A 1 90 ? -15.660 -7.518 5.390 1.00 95.50 90 LEU A O 1
ATOM 732 N N . THR A 1 91 ? -16.650 -5.619 6.151 1.00 96.50 91 THR A N 1
ATOM 733 C CA . THR A 1 91 ? -17.362 -6.184 7.308 1.00 96.50 91 THR A CA 1
ATOM 734 C C . THR A 1 91 ? -16.400 -6.892 8.272 1.00 96.50 91 THR A C 1
ATOM 736 O O . THR A 1 91 ? -16.622 -8.026 8.695 1.00 96.50 91 THR A O 1
ATOM 739 N N . ILE A 1 92 ? -15.286 -6.229 8.597 1.00 95.38 92 ILE A N 1
ATOM 740 C CA . ILE A 1 92 ? -14.266 -6.722 9.539 1.00 95.38 92 ILE A CA 1
ATOM 741 C C . ILE A 1 92 ? -13.987 -5.681 10.630 1.00 95.38 92 ILE A C 1
ATOM 743 O O . ILE A 1 92 ? -14.242 -4.497 10.419 1.00 95.38 92 ILE A O 1
ATOM 747 N N . PRO A 1 93 ? -13.434 -6.072 11.792 1.00 95.88 93 PRO A N 1
ATOM 748 C CA . PRO A 1 93 ? -13.034 -5.113 12.818 1.00 95.88 93 PRO A CA 1
ATOM 749 C C . PRO A 1 93 ? -11.966 -4.130 12.316 1.00 95.88 93 PRO A C 1
ATOM 751 O O . PRO A 1 93 ? -11.018 -4.520 11.636 1.00 95.88 93 PRO A O 1
ATOM 754 N N . GLU A 1 94 ? -12.038 -2.864 12.731 1.00 95.19 94 GLU A N 1
ATOM 755 C CA . GLU A 1 94 ? -11.029 -1.851 12.373 1.00 95.19 94 GLU A CA 1
ATOM 756 C C . GLU A 1 94 ? -9.615 -2.228 12.860 1.00 95.19 94 GLU A C 1
ATOM 758 O O . GLU A 1 94 ? -8.617 -1.946 12.200 1.00 95.19 94 GLU A O 1
ATOM 763 N N . SER A 1 95 ? -9.506 -2.977 13.962 1.00 95.12 95 SER A N 1
ATOM 764 C CA . SER A 1 95 ? -8.227 -3.517 14.446 1.00 95.12 95 SER A CA 1
ATOM 765 C C . SER A 1 95 ? -7.580 -4.520 13.479 1.00 95.12 95 SER A C 1
ATOM 767 O O . SER A 1 95 ? -6.354 -4.661 13.468 1.00 95.12 95 SER A O 1
ATOM 769 N N . ASN A 1 96 ? -8.371 -5.213 12.656 1.00 95.62 96 ASN A N 1
ATOM 770 C CA . ASN A 1 96 ? -7.883 -6.101 11.599 1.00 95.62 96 ASN A CA 1
ATOM 771 C C . ASN A 1 96 ? -7.384 -5.294 10.397 1.00 95.62 96 ASN A C 1
ATOM 773 O O . ASN A 1 96 ? -6.323 -5.597 9.848 1.00 95.62 96 ASN A O 1
ATOM 777 N N . VAL A 1 97 ? -8.087 -4.211 10.049 1.00 95.75 97 VAL A N 1
ATOM 778 C CA . VAL A 1 97 ? -7.641 -3.253 9.025 1.00 95.75 97 VAL A CA 1
ATOM 779 C C . VAL A 1 97 ? -6.305 -2.633 9.424 1.00 95.75 97 VAL A C 1
ATOM 781 O O . VAL A 1 97 ? -5.354 -2.686 8.649 1.00 95.75 97 VAL A O 1
ATOM 784 N N . SER A 1 98 ? -6.190 -2.128 10.655 1.00 94.69 98 SER A N 1
ATOM 785 C CA . SER A 1 98 ? -4.954 -1.525 11.166 1.00 94.69 98 SER A CA 1
ATOM 786 C C . SER A 1 98 ? -3.764 -2.490 11.105 1.00 94.69 98 SER A C 1
ATOM 788 O O . SER A 1 98 ? -2.681 -2.130 10.637 1.00 94.69 98 SER A O 1
ATOM 790 N N . ARG A 1 99 ? -3.965 -3.746 11.529 1.00 96.00 99 ARG A N 1
ATOM 791 C CA . ARG A 1 99 ? -2.940 -4.800 11.434 1.00 96.00 99 ARG A CA 1
ATOM 792 C C . ARG A 1 99 ? -2.576 -5.121 9.989 1.00 96.00 99 ARG A C 1
ATOM 794 O O . ARG A 1 99 ? -1.398 -5.294 9.691 1.00 96.00 99 ARG A O 1
ATOM 801 N N . SER A 1 100 ? -3.564 -5.165 9.102 1.00 96.69 100 SER A N 1
ATOM 802 C CA . SER A 1 100 ? -3.341 -5.412 7.681 1.00 96.69 100 SER A CA 1
ATOM 803 C C . SER A 1 100 ? -2.533 -4.291 7.034 1.00 96.69 100 SER A C 1
ATOM 805 O O . SER A 1 100 ? -1.544 -4.577 6.374 1.00 96.69 100 SER A O 1
ATOM 807 N N . ILE A 1 101 ? -2.871 -3.025 7.288 1.00 93.81 101 ILE A N 1
ATOM 808 C CA . ILE A 1 101 ? -2.123 -1.873 6.760 1.00 93.81 101 ILE A CA 1
ATOM 809 C C . ILE A 1 101 ? -0.666 -1.900 7.235 1.00 93.81 101 ILE A C 1
ATOM 811 O O . ILE A 1 101 ? 0.240 -1.730 6.422 1.00 93.81 101 ILE A O 1
ATOM 815 N N . LYS A 1 102 ? -0.417 -2.191 8.519 1.00 94.19 102 LYS A N 1
ATOM 816 C CA . LYS A 1 102 ? 0.953 -2.361 9.034 1.00 94.19 102 LYS A CA 1
ATOM 817 C C . LYS A 1 102 ? 1.713 -3.457 8.287 1.00 94.19 102 LYS A C 1
ATOM 819 O O . LYS A 1 102 ? 2.831 -3.212 7.845 1.00 94.19 102 LYS A O 1
ATOM 824 N N . ALA A 1 103 ? 1.088 -4.614 8.071 1.00 95.50 103 ALA A N 1
ATOM 825 C CA . ALA A 1 103 ? 1.699 -5.704 7.314 1.00 95.50 103 ALA A CA 1
ATOM 826 C C . ALA A 1 103 ? 1.988 -5.320 5.850 1.00 95.50 103 ALA A C 1
ATOM 828 O O . ALA A 1 103 ? 3.016 -5.712 5.308 1.00 95.50 103 ALA A O 1
ATOM 829 N N . LEU A 1 104 ? 1.129 -4.519 5.209 1.00 94.94 104 LEU A N 1
ATOM 830 C CA . LEU A 1 104 ? 1.352 -4.026 3.842 1.00 94.94 104 LEU A CA 1
ATOM 831 C C . LEU A 1 104 ? 2.534 -3.045 3.762 1.00 94.94 104 LEU A C 1
ATOM 833 O O . LEU A 1 104 ? 3.300 -3.078 2.798 1.00 94.94 104 LEU A O 1
ATOM 837 N N . ILE A 1 105 ? 2.714 -2.204 4.782 1.00 93.00 105 ILE A N 1
ATOM 838 C CA . ILE A 1 105 ? 3.879 -1.315 4.909 1.00 93.00 105 ILE A CA 1
ATOM 839 C C . ILE A 1 105 ? 5.156 -2.132 5.148 1.00 93.00 105 ILE A C 1
ATOM 841 O O . ILE A 1 105 ? 6.186 -1.879 4.525 1.00 93.00 105 ILE A O 1
ATOM 845 N N . GLU A 1 106 ? 5.106 -3.133 6.027 1.00 93.19 106 GLU A N 1
ATOM 846 C CA . GLU A 1 106 ? 6.235 -4.036 6.301 1.00 93.19 106 GLU A CA 1
ATOM 847 C C . GLU A 1 106 ? 6.618 -4.874 5.076 1.00 93.19 106 GLU A C 1
ATOM 849 O O . GLU A 1 106 ? 7.802 -5.094 4.824 1.00 93.19 106 GLU A O 1
ATOM 854 N N . ALA A 1 107 ? 5.631 -5.270 4.271 1.00 91.81 107 ALA A N 1
ATOM 855 C CA . ALA A 1 107 ? 5.833 -5.945 2.995 1.00 91.81 107 ALA A CA 1
ATOM 856 C C . ALA A 1 107 ? 6.421 -5.029 1.903 1.00 91.81 107 ALA A C 1
ATOM 858 O O . ALA A 1 107 ? 6.759 -5.526 0.827 1.00 91.81 107 ALA A O 1
ATOM 859 N N . GLY A 1 108 ? 6.544 -3.719 2.148 1.00 91.38 108 GLY A N 1
ATOM 860 C CA . GLY A 1 108 ? 7.045 -2.745 1.174 1.00 91.38 108 GLY A CA 1
ATOM 861 C C . GLY A 1 108 ? 6.071 -2.471 0.026 1.00 91.38 108 GLY A C 1
ATOM 862 O O . GLY A 1 108 ? 6.495 -2.105 -1.063 1.00 91.38 108 GLY A O 1
ATOM 863 N N . LEU A 1 109 ? 4.772 -2.702 0.238 1.00 91.81 109 LEU A N 1
ATOM 864 C CA . LEU A 1 109 ? 3.730 -2.394 -0.748 1.00 91.81 109 LEU A CA 1
ATOM 865 C C . LEU A 1 109 ? 3.250 -0.947 -0.624 1.00 91.81 109 LEU A C 1
ATOM 867 O O . LEU A 1 109 ? 2.928 -0.311 -1.628 1.00 91.81 109 LEU A O 1
ATOM 871 N N . LEU A 1 110 ? 3.218 -0.437 0.609 1.00 91.38 110 LEU A N 1
ATOM 872 C CA . LEU A 1 110 ? 2.837 0.930 0.939 1.00 91.38 110 LEU A CA 1
ATOM 873 C C . LEU A 1 110 ? 4.021 1.679 1.551 1.00 91.38 110 LEU A C 1
ATOM 875 O O . LEU A 1 110 ? 4.795 1.126 2.334 1.00 91.38 110 LEU A O 1
ATOM 879 N N . SER A 1 111 ? 4.116 2.967 1.242 1.00 86.12 111 SER A N 1
ATOM 880 C CA . SER A 1 111 ? 5.076 3.877 1.854 1.00 86.12 111 SER A CA 1
ATOM 881 C C . SER A 1 111 ? 4.849 3.992 3.362 1.00 86.12 111 SER A C 1
ATOM 883 O O . SER A 1 111 ? 3.721 4.039 3.850 1.00 86.12 111 SER A O 1
ATOM 885 N N . LYS A 1 112 ? 5.948 4.121 4.111 1.00 75.31 112 LYS A N 1
ATOM 886 C CA . LYS A 1 112 ? 5.933 4.343 5.568 1.00 75.31 112 LYS A CA 1
ATOM 887 C C . LYS A 1 112 ? 5.421 5.727 5.974 1.00 75.31 112 LYS A C 1
ATOM 889 O O . LYS A 1 112 ? 5.150 5.943 7.153 1.00 75.31 112 LYS A O 1
ATOM 894 N N . LYS A 1 113 ? 5.351 6.681 5.041 1.00 71.69 113 LYS A N 1
ATOM 895 C CA . LYS A 1 113 ? 4.858 8.031 5.327 1.00 71.69 113 LYS A CA 1
ATOM 896 C C . LYS A 1 113 ? 3.339 8.054 5.213 1.00 71.69 113 LYS A C 1
ATOM 898 O O . LYS A 1 113 ? 2.806 8.050 4.110 1.00 71.69 113 LYS A O 1
ATOM 903 N N . GLU A 1 114 ? 2.673 8.103 6.360 1.00 67.06 114 GLU A N 1
ATOM 904 C CA . GLU A 1 114 ? 1.263 8.470 6.434 1.00 67.06 114 GLU A CA 1
ATOM 905 C C . GLU A 1 114 ? 1.166 9.995 6.323 1.00 67.06 114 GLU A C 1
ATOM 907 O O . GLU A 1 114 ? 1.652 10.734 7.186 1.00 67.06 114 GLU A O 1
ATOM 912 N N . GLU A 1 115 ? 0.592 10.472 5.225 1.00 78.12 115 GLU A N 1
ATOM 913 C CA . GLU A 1 115 ? 0.317 11.892 5.034 1.00 78.12 115 GLU A CA 1
ATOM 914 C C . GLU A 1 115 ? -1.108 12.201 5.487 1.00 78.12 115 GLU A C 1
ATOM 916 O O . GLU A 1 115 ? -2.011 11.373 5.375 1.00 78.12 115 GLU A O 1
ATOM 921 N N . LYS A 1 116 ? -1.331 13.401 6.025 1.00 78.62 116 LYS A N 1
ATOM 922 C CA . LYS A 1 116 ? -2.686 13.866 6.329 1.00 78.62 116 LYS A CA 1
ATOM 923 C C . LYS A 1 116 ? -3.201 14.651 5.136 1.00 78.62 116 LYS A C 1
ATOM 925 O O . LYS A 1 116 ? -2.627 15.680 4.782 1.00 78.62 116 LYS A O 1
ATOM 930 N N . GLY A 1 117 ? -4.283 14.167 4.542 1.00 73.56 117 GLY A N 1
ATOM 931 C CA . GLY A 1 117 ? -5.019 14.890 3.520 1.00 73.56 117 GLY A CA 1
ATOM 932 C C . GLY A 1 117 ? -5.606 16.189 4.053 1.00 73.56 117 GLY A C 1
ATOM 933 O O . GLY A 1 117 ? -5.728 16.397 5.262 1.00 73.56 117 GLY A O 1
ATOM 934 N N . PHE A 1 118 ? -5.990 17.064 3.127 1.00 69.38 118 PHE A N 1
ATOM 935 C CA . PHE A 1 118 ? -6.574 18.371 3.436 1.00 69.38 118 PHE A CA 1
ATOM 936 C C . PHE A 1 118 ? -7.829 18.274 4.325 1.00 69.38 118 PHE A C 1
ATOM 938 O O . PHE A 1 118 ? -8.090 19.153 5.138 1.00 69.38 118 PHE A O 1
ATOM 945 N N . ASP A 1 119 ? -8.573 17.176 4.216 1.00 74.25 119 ASP A N 1
ATOM 946 C CA . ASP A 1 119 ? -9.770 16.869 5.001 1.00 74.25 119 ASP A CA 1
ATOM 947 C C . ASP A 1 119 ? -9.490 16.004 6.250 1.00 74.25 119 ASP A C 1
ATOM 949 O O . ASP A 1 119 ? -10.414 15.501 6.895 1.00 74.25 119 ASP A O 1
ATOM 953 N N . GLY A 1 120 ? -8.214 15.806 6.597 1.00 74.19 120 GLY A N 1
ATOM 954 C CA . GLY A 1 120 ? -7.775 14.996 7.732 1.00 74.19 120 GLY A CA 1
ATOM 955 C C . GLY A 1 120 ? -7.821 13.484 7.496 1.00 74.19 120 GLY A C 1
ATOM 956 O O . GLY A 1 120 ? -7.581 12.728 8.442 1.00 74.19 120 GLY A O 1
ATOM 957 N N . ARG A 1 121 ? -8.118 13.017 6.273 1.00 79.31 121 ARG A N 1
ATOM 958 C CA . ARG A 1 121 ? -8.015 11.591 5.922 1.00 79.31 121 ARG A CA 1
ATOM 959 C C . ARG A 1 121 ? -6.553 11.146 5.859 1.00 79.31 121 ARG A C 1
ATOM 961 O O . ARG A 1 121 ? -5.711 11.925 5.413 1.00 79.31 121 ARG A O 1
ATOM 968 N N . PRO A 1 122 ? -6.241 9.904 6.262 1.00 82.44 122 PRO A N 1
ATOM 969 C CA . PRO A 1 122 ? -4.929 9.346 5.991 1.00 82.44 122 PRO A CA 1
ATOM 970 C C . PRO A 1 122 ? -4.766 9.156 4.480 1.00 82.44 122 PRO 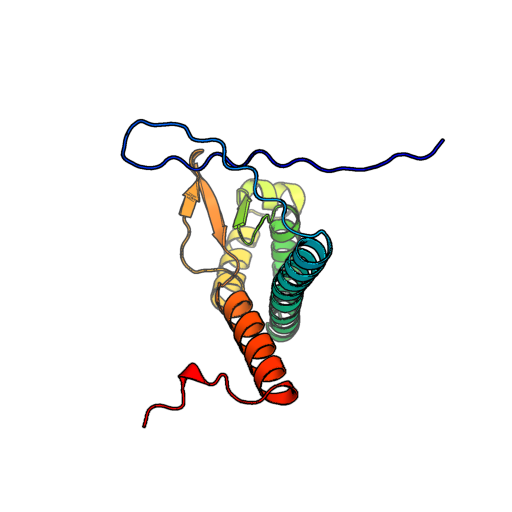A C 1
ATOM 972 O O . PRO A 1 122 ? -5.656 8.633 3.803 1.00 82.44 122 PRO A O 1
ATOM 975 N N . ILE A 1 123 ? -3.630 9.611 3.971 1.00 85.50 123 ILE A N 1
ATOM 976 C CA . ILE A 1 123 ? -3.180 9.400 2.605 1.00 85.50 123 ILE A CA 1
ATOM 977 C C . ILE A 1 123 ? -2.058 8.370 2.654 1.00 85.50 123 ILE A C 1
ATOM 979 O O . ILE A 1 123 ? -1.021 8.576 3.293 1.00 85.50 123 ILE A O 1
ATOM 983 N N . TRP A 1 124 ? -2.289 7.264 1.958 1.00 87.31 124 TRP A N 1
ATOM 984 C CA . TRP A 1 124 ? -1.318 6.206 1.736 1.00 87.31 124 TRP A CA 1
ATOM 985 C C . TRP A 1 124 ? -0.768 6.322 0.323 1.00 87.31 124 TRP A C 1
ATOM 987 O O . TRP A 1 124 ? -1.485 6.682 -0.608 1.00 87.31 124 TRP A O 1
ATOM 997 N N . HIS A 1 125 ? 0.498 5.966 0.160 1.00 88.00 125 HIS A N 1
ATOM 998 C CA . HIS A 1 125 ? 1.156 5.942 -1.141 1.00 88.00 125 HIS A CA 1
ATOM 999 C C . HIS A 1 125 ? 1.615 4.524 -1.435 1.00 88.00 125 HIS A C 1
ATOM 1001 O O . HIS A 1 125 ? 2.159 3.866 -0.543 1.00 88.00 125 HIS A O 1
ATOM 1007 N N . ILE A 1 126 ? 1.436 4.062 -2.670 1.00 87.12 126 ILE A N 1
ATOM 1008 C CA . ILE A 1 126 ? 2.149 2.873 -3.151 1.00 87.12 126 ILE A CA 1
ATOM 1009 C C . ILE A 1 126 ? 3.655 3.145 -3.034 1.00 87.12 126 ILE A C 1
ATOM 1011 O O . ILE A 1 126 ? 4.103 4.274 -3.252 1.00 87.12 126 ILE A O 1
ATOM 1015 N N . ASP A 1 127 ? 4.444 2.136 -2.657 1.00 85.25 127 ASP A N 1
ATOM 1016 C CA . ASP A 1 127 ? 5.887 2.332 -2.510 1.00 85.25 127 ASP A CA 1
ATOM 1017 C C . ASP A 1 127 ? 6.507 2.825 -3.841 1.00 85.25 127 ASP A C 1
ATOM 1019 O O . ASP A 1 127 ? 6.359 2.173 -4.884 1.00 85.25 127 ASP A O 1
ATOM 1023 N N . PRO A 1 128 ? 7.208 3.977 -3.848 1.00 81.38 128 PRO A N 1
ATOM 1024 C CA . PRO A 1 128 ? 7.768 4.555 -5.068 1.00 81.38 128 PRO A CA 1
ATOM 1025 C C . PRO A 1 128 ? 8.829 3.663 -5.729 1.00 81.38 128 PRO A C 1
ATOM 1027 O O . PRO A 1 128 ? 9.194 3.910 -6.886 1.00 81.38 128 PRO A O 1
ATOM 1030 N N . ILE A 1 129 ? 9.317 2.622 -5.040 1.00 84.12 129 ILE A N 1
ATOM 1031 C CA . ILE A 1 129 ? 10.237 1.637 -5.610 1.00 84.12 129 ILE A CA 1
ATOM 1032 C C . ILE A 1 129 ? 9.676 0.985 -6.875 1.00 84.12 129 ILE A C 1
ATOM 1034 O O . ILE A 1 129 ? 10.441 0.755 -7.808 1.00 84.12 129 ILE A O 1
ATOM 1038 N N . PHE A 1 130 ? 8.362 0.758 -6.962 1.00 82.56 130 PHE A N 1
ATOM 1039 C CA . PHE A 1 130 ? 7.757 0.114 -8.132 1.00 82.56 130 PHE A CA 1
ATOM 1040 C C . PHE A 1 130 ? 7.786 1.024 -9.363 1.00 82.56 130 PHE A C 1
ATOM 1042 O O . PHE A 1 130 ? 8.085 0.568 -10.464 1.00 82.56 130 PHE A O 1
ATOM 1049 N N . GLY A 1 131 ? 7.574 2.330 -9.171 1.00 74.62 131 GLY A N 1
ATOM 1050 C CA . GLY A 1 131 ? 7.757 3.317 -10.238 1.00 74.62 131 GLY A CA 1
ATOM 1051 C C . GLY A 1 131 ? 9.218 3.429 -10.678 1.00 74.62 131 GLY A C 1
ATOM 1052 O O . GLY A 1 131 ? 9.501 3.590 -11.863 1.00 74.62 131 GLY A O 1
ATOM 1053 N N . LYS A 1 132 ? 10.170 3.296 -9.745 1.00 79.75 132 LYS A N 1
ATOM 1054 C CA . LYS A 1 132 ? 11.597 3.252 -10.087 1.00 79.75 132 LYS A CA 1
ATOM 1055 C C . LYS A 1 132 ? 11.953 1.994 -10.888 1.00 79.75 132 LYS A C 1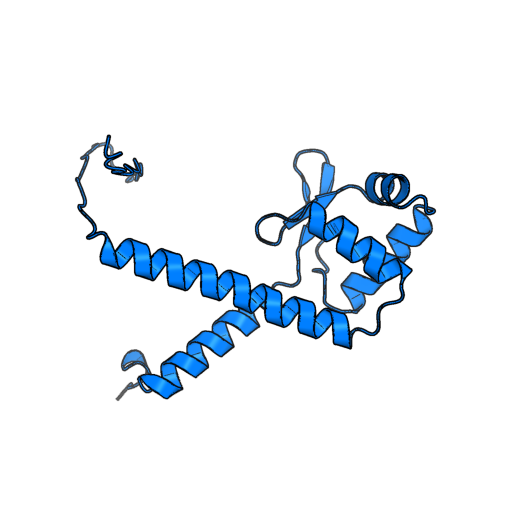
ATOM 1057 O O . LYS A 1 132 ? 12.592 2.117 -11.922 1.00 79.75 132 LYS A O 1
ATOM 1062 N N . GLN A 1 133 ? 11.506 0.818 -10.451 1.00 79.75 133 GLN A N 1
ATOM 1063 C CA . GLN A 1 133 ? 11.764 -0.453 -11.138 1.00 79.75 133 GLN A CA 1
ATOM 1064 C C . GLN A 1 133 ? 11.237 -0.455 -12.577 1.00 79.75 133 GLN A C 1
ATOM 1066 O O . GLN A 1 133 ? 11.926 -0.936 -13.471 1.00 79.75 133 GLN A O 1
ATOM 1071 N N . ALA A 1 134 ? 10.063 0.140 -12.808 1.00 75.25 134 ALA A N 1
ATOM 1072 C CA . ALA A 1 134 ? 9.521 0.322 -14.151 1.00 75.25 134 ALA A CA 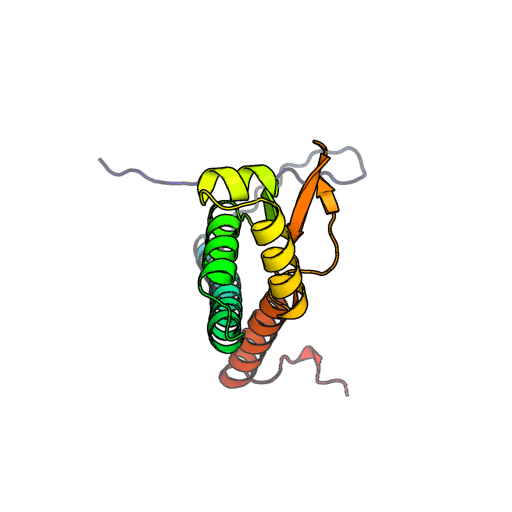1
ATOM 1073 C C . ALA A 1 134 ? 10.434 1.173 -15.040 1.00 75.25 134 ALA A C 1
ATOM 1075 O O . ALA A 1 134 ? 10.741 0.783 -16.165 1.00 75.25 134 ALA A O 1
ATOM 1076 N N . ARG A 1 135 ? 10.919 2.311 -14.526 1.00 75.75 135 ARG A N 1
ATOM 1077 C CA . ARG A 1 135 ? 11.857 3.168 -15.265 1.00 75.75 135 ARG A CA 1
ATOM 1078 C C . ARG A 1 135 ? 13.171 2.457 -15.569 1.00 75.75 135 ARG A C 1
ATOM 1080 O O . ARG A 1 135 ? 13.615 2.510 -16.711 1.00 75.75 135 ARG A O 1
ATOM 1087 N N . ASP A 1 136 ? 13.740 1.765 -14.584 1.00 81.50 136 ASP A N 1
ATOM 1088 C CA . ASP A 1 136 ? 15.000 1.032 -14.737 1.00 81.50 136 ASP A CA 1
ATOM 1089 C C . ASP A 1 136 ? 14.867 -0.077 -15.814 1.00 81.50 136 ASP A C 1
ATOM 1091 O O . ASP A 1 136 ? 15.788 -0.296 -16.602 1.00 81.50 136 ASP A O 1
ATOM 1095 N N . GLU A 1 137 ? 13.714 -0.756 -15.912 1.00 76.50 137 GLU A N 1
ATOM 1096 C CA . GLU A 1 137 ? 13.463 -1.761 -16.962 1.00 76.50 137 GLU A CA 1
ATOM 1097 C C . GLU A 1 137 ? 13.296 -1.135 -18.355 1.00 76.50 137 GLU A C 1
ATOM 1099 O O . GLU A 1 137 ? 13.848 -1.648 -19.334 1.00 76.50 137 GLU A O 1
ATOM 1104 N N . VAL A 1 138 ? 12.578 -0.014 -18.456 1.00 72.75 138 VAL A N 1
ATOM 1105 C CA . VAL A 1 138 ? 12.432 0.729 -19.717 1.00 72.75 138 VAL A CA 1
ATOM 1106 C C . VAL A 1 138 ? 13.790 1.236 -20.209 1.00 72.75 138 VAL A C 1
ATOM 1108 O O . VAL A 1 138 ? 14.096 1.112 -21.397 1.00 72.75 138 VAL A O 1
ATOM 1111 N N . GLU A 1 139 ? 14.626 1.755 -19.308 1.00 76.50 139 GLU A N 1
ATOM 1112 C CA . GLU A 1 139 ? 15.985 2.204 -19.617 1.00 76.50 139 GLU A CA 1
ATOM 1113 C C . GLU A 1 139 ? 16.868 1.039 -20.088 1.00 76.50 139 GLU A C 1
ATOM 1115 O O . GLU A 1 139 ? 17.483 1.127 -21.153 1.00 76.50 139 GLU A O 1
ATOM 1120 N N . ALA A 1 140 ? 16.845 -0.098 -19.385 1.00 76.44 140 ALA A N 1
ATOM 1121 C CA . ALA A 1 140 ? 17.573 -1.299 -19.795 1.00 76.44 140 ALA A CA 1
ATOM 1122 C C . ALA A 1 140 ? 17.113 -1.832 -21.167 1.00 76.44 140 ALA A C 1
ATOM 1124 O O . ALA A 1 140 ? 17.928 -2.287 -21.978 1.00 76.44 140 ALA A O 1
ATOM 1125 N N . MET A 1 141 ? 15.810 -1.768 -21.460 1.00 71.81 141 MET A N 1
ATOM 1126 C CA . MET A 1 141 ? 15.274 -2.126 -22.772 1.00 71.81 141 MET A CA 1
ATOM 1127 C C . MET A 1 141 ? 15.786 -1.164 -23.851 1.00 71.81 141 MET A C 1
ATOM 1129 O O . MET A 1 141 ? 16.242 -1.617 -24.903 1.00 71.81 141 MET A O 1
ATOM 1133 N N . TYR A 1 142 ? 15.757 0.144 -23.592 1.00 70.19 142 TYR A N 1
ATOM 1134 C CA . TYR A 1 142 ? 16.265 1.152 -24.519 1.00 70.19 142 TYR A CA 1
ATOM 1135 C C . TYR A 1 142 ? 17.753 0.942 -24.822 1.00 70.19 142 TYR A C 1
ATOM 1137 O O . TYR A 1 142 ? 18.131 0.885 -25.994 1.00 70.19 142 TYR A O 1
ATOM 1145 N N . GLU A 1 143 ? 18.585 0.731 -23.796 1.00 75.88 143 GLU A N 1
ATOM 1146 C CA . GLU A 1 143 ? 20.011 0.432 -23.972 1.00 75.88 143 GLU A CA 1
ATOM 1147 C C . GLU A 1 143 ? 20.239 -0.822 -24.826 1.00 75.88 143 GLU A C 1
ATOM 1149 O O . GLU A 1 143 ? 21.134 -0.844 -25.675 1.00 75.88 143 GLU A O 1
ATOM 1154 N N . LYS A 1 144 ? 19.414 -1.861 -24.655 1.00 73.69 144 LYS A N 1
ATOM 1155 C CA . LYS A 1 144 ? 19.519 -3.105 -25.429 1.00 73.69 144 LYS A CA 1
ATOM 1156 C C . LYS A 1 144 ? 19.212 -2.914 -26.919 1.00 73.69 144 LYS A C 1
ATOM 1158 O O . LYS A 1 144 ? 19.836 -3.578 -27.745 1.00 73.69 144 LYS A O 1
ATOM 1163 N N . PHE A 1 145 ? 18.258 -2.049 -27.268 1.00 69.56 145 PHE A N 1
ATOM 1164 C CA . PHE A 1 145 ? 17.837 -1.834 -28.661 1.00 69.56 145 PHE A CA 1
ATOM 1165 C C . PHE A 1 145 ? 18.579 -0.692 -29.369 1.00 69.56 145 PHE A C 1
ATOM 1167 O O . PHE A 1 145 ? 18.737 -0.742 -30.588 1.00 69.56 145 PHE A O 1
ATOM 1174 N N . HIS A 1 146 ? 19.046 0.318 -28.631 1.00 72.00 146 HIS A N 1
ATOM 1175 C CA . HIS A 1 146 ? 19.642 1.535 -29.195 1.00 72.00 146 HIS A CA 1
ATOM 1176 C C . HIS A 1 146 ? 21.095 1.785 -28.756 1.00 72.00 146 HIS A C 1
ATOM 1178 O O . HIS A 1 146 ? 21.738 2.702 -29.273 1.00 72.00 146 HIS A O 1
ATOM 1184 N N . GLY A 1 147 ? 21.642 0.961 -27.856 1.00 66.44 147 GLY A N 1
ATOM 1185 C CA . GLY A 1 147 ? 22.931 1.208 -27.208 1.00 66.44 147 GLY A CA 1
ATOM 1186 C C . GLY A 1 147 ? 22.843 2.313 -26.148 1.00 66.44 147 GLY A C 1
ATOM 1187 O O . GLY A 1 147 ? 21.808 2.954 -25.973 1.00 66.44 147 GLY A O 1
ATOM 1188 N N . LYS A 1 148 ? 23.943 2.555 -25.423 1.00 60.47 148 LYS A N 1
ATOM 1189 C CA . LYS A 1 148 ? 23.996 3.627 -24.416 1.00 60.47 148 LYS A CA 1
ATOM 1190 C C . LYS A 1 148 ? 23.773 5.007 -25.052 1.00 60.47 148 LYS A C 1
ATOM 1192 O O . LYS A 1 148 ? 24.414 5.300 -26.072 1.00 60.47 148 LYS A O 1
ATOM 1197 N N . PRO A 1 149 ? 22.937 5.881 -24.457 1.00 51.81 149 PRO A N 1
ATOM 1198 C CA . PRO A 1 149 ? 22.779 7.251 -24.928 1.00 51.81 149 PRO A CA 1
ATOM 1199 C C . PRO A 1 149 ? 24.140 7.961 -24.955 1.00 51.81 149 PRO A C 1
ATOM 1201 O O . PRO A 1 149 ? 24.976 7.804 -24.064 1.00 51.81 149 PRO A O 1
ATOM 1204 N N . SER A 1 150 ? 24.402 8.737 -26.012 1.00 51.06 150 SER A N 1
ATOM 1205 C CA . SER A 1 150 ? 25.729 9.324 -26.253 1.00 51.06 150 SER A CA 1
ATOM 1206 C C . SER A 1 150 ? 26.172 10.341 -25.193 1.00 51.06 150 SER A C 1
ATOM 1208 O O . SER A 1 150 ? 27.316 10.786 -25.248 1.00 51.06 150 SER A O 1
ATOM 1210 N N . SER A 1 151 ? 25.300 10.716 -24.251 1.00 54.25 151 SER A N 1
ATOM 1211 C CA . SER A 1 151 ? 25.596 11.641 -23.151 1.00 54.25 151 SER A CA 1
ATOM 1212 C C . SER A 1 151 ? 26.622 11.101 -22.150 1.00 54.25 151 SER A C 1
ATOM 1214 O O . SER A 1 151 ? 27.273 11.905 -21.487 1.00 54.25 151 SER A O 1
ATOM 1216 N N . ASP A 1 152 ? 26.834 9.781 -22.099 1.00 51.41 152 ASP A N 1
ATOM 1217 C CA . ASP A 1 152 ? 27.838 9.148 -21.226 1.00 51.41 152 ASP A CA 1
ATOM 1218 C C . ASP A 1 152 ? 29.186 8.883 -21.910 1.00 51.41 152 ASP A C 1
ATOM 1220 O O . ASP A 1 152 ? 30.130 8.409 -21.275 1.00 51.41 152 ASP A O 1
ATOM 1224 N N . ARG A 1 153 ? 29.348 9.257 -23.189 1.00 50.41 153 ARG A N 1
ATOM 1225 C CA . ARG A 1 153 ? 30.677 9.346 -23.816 1.00 50.41 153 ARG A CA 1
ATOM 1226 C C . ARG A 1 153 ? 31.368 10.640 -23.377 1.00 50.41 153 ARG A C 1
ATOM 1228 O O . ARG A 1 153 ? 31.606 11.538 -24.183 1.00 50.41 153 ARG A O 1
ATOM 1235 N N . LYS A 1 154 ? 31.696 10.750 -22.088 1.00 47.81 154 LYS A N 1
ATOM 1236 C CA . LYS A 1 154 ? 32.698 11.726 -21.646 1.00 47.81 154 LYS A CA 1
ATOM 1237 C C . LYS A 1 154 ? 34.082 11.225 -22.065 1.00 47.81 154 LYS A C 1
ATOM 1239 O O . LYS A 1 154 ? 34.474 10.115 -21.717 1.00 47.81 154 LYS A O 1
ATOM 1244 N N . LYS A 1 155 ? 34.733 12.050 -22.890 1.00 40.88 155 LYS A N 1
ATOM 1245 C CA . LYS A 1 155 ? 36.166 12.019 -23.206 1.00 40.88 155 LYS A CA 1
ATOM 1246 C C . LYS A 1 155 ? 37.007 12.136 -21.942 1.00 40.88 155 LYS A C 1
ATOM 1248 O O . LYS A 1 155 ? 36.568 12.879 -21.035 1.00 40.88 155 LYS A O 1
#

Secondary structure (DSSP, 8-state):
---------------SSS----------HHHHHHHHHHHHHHHHHHHHHHHHHHHHTT--HHHHHHHHHHHTTEETTEEE--HHHHHHHHTS-HHHHHHHHHHHHHTTSB-S--EEPTTS-EEEEB-THHHHHHHHHHHHHHHHHH-S-GGG---

Solvent-accessible surface area (backbone atoms only — not comparable to full-atom values): 9414 Å² total; per-residue (Å²): 139,85,80,85,82,78,86,82,81,88,79,85,82,88,67,102,69,92,68,93,74,89,77,85,77,86,74,59,70,67,59,55,52,50,54,51,54,50,53,53,45,49,56,50,41,16,49,50,49,44,54,58,45,56,71,69,57,71,63,50,76,66,38,46,52,53,49,54,57,49,55,77,58,47,54,98,57,37,27,74,62,47,57,62,59,52,14,63,77,69,73,46,60,48,71,56,43,54,54,30,53,53,51,37,34,74,63,58,53,29,42,86,61,76,42,73,39,98,87,68,41,47,29,42,30,52,29,65,64,28,56,48,53,23,50,55,50,53,50,54,51,45,35,73,78,70,44,76,68,75,86,74,70,73,129